Protein AF-A0A419JJ64-F1 (afdb_monomer_lite)

Sequence (115 aa):
MLGGWKADYLFGSDGCGYCKWEHPVIANVTAKFEGFISFHDNIDSTADGDIFAKYSDGHIPTWVLGCKYYRVGAGANMGEEQETKVLTALTYDLTGNKPVDVCTALKIEELINNI

Structure (mmCIF, N/CA/C/O backbone):
data_AF-A0A419JJ64-F1
#
_entry.id   AF-A0A419JJ64-F1
#
loop_
_atom_site.group_PDB
_atom_site.id
_atom_site.type_symbol
_atom_site.label_atom_id
_atom_site.label_alt_id
_atom_site.label_comp_id
_atom_site.label_asym_id
_atom_site.label_entity_id
_atom_site.label_seq_id
_atom_site.pdbx_PDB_ins_code
_atom_site.Cartn_x
_atom_site.Cartn_y
_atom_site.Cartn_z
_atom_site.occupancy
_atom_site.B_iso_or_equiv
_atom_site.auth_seq_id
_atom_site.auth_comp_id
_atom_site.auth_asym_id
_atom_site.auth_atom_id
_atom_site.pdbx_PDB_model_num
ATOM 1 N N . MET A 1 1 ? -13.164 -21.211 12.603 1.00 37.91 1 MET A N 1
ATOM 2 C CA . MET A 1 1 ? -13.805 -20.194 11.742 1.00 37.91 1 MET A CA 1
ATOM 3 C C . MET A 1 1 ? -12.725 -19.619 10.839 1.00 37.91 1 MET A C 1
ATOM 5 O O . MET A 1 1 ? -11.912 -18.842 11.312 1.00 37.91 1 MET A O 1
ATOM 9 N N . LEU A 1 2 ? -12.629 -20.095 9.595 1.00 44.56 2 LEU A N 1
ATOM 10 C CA . LEU A 1 2 ? -11.576 -19.698 8.650 1.00 44.56 2 LEU A CA 1
ATOM 11 C C . LEU A 1 2 ? -11.980 -18.400 7.935 1.00 44.56 2 LEU A C 1
ATOM 13 O O . LEU A 1 2 ? -12.416 -18.421 6.790 1.00 44.56 2 LEU A O 1
ATOM 17 N N . GLY A 1 3 ? -11.887 -17.270 8.635 1.00 47.41 3 GLY A N 1
ATOM 18 C CA . GLY A 1 3 ? -11.860 -15.952 8.001 1.00 47.41 3 GLY A CA 1
ATOM 19 C C . GLY A 1 3 ? -10.409 -15.603 7.695 1.00 47.41 3 GLY A C 1
ATOM 20 O O . GLY A 1 3 ? -9.771 -14.949 8.510 1.00 47.41 3 GLY A O 1
ATOM 21 N N . GLY A 1 4 ? -9.863 -16.138 6.599 1.00 58.47 4 GLY A N 1
ATOM 22 C CA . GLY A 1 4 ? -8.455 -15.947 6.234 1.00 58.47 4 GLY A CA 1
ATOM 23 C C . GLY A 1 4 ? -8.102 -14.466 6.083 1.00 58.47 4 GLY A C 1
ATOM 24 O O . GLY A 1 4 ? -8.890 -13.703 5.516 1.00 58.47 4 GLY A O 1
ATOM 25 N N . TRP A 1 5 ? -6.937 -14.078 6.608 1.00 63.84 5 TRP A N 1
ATOM 26 C CA . TRP A 1 5 ? -6.387 -12.729 6.480 1.00 63.84 5 TRP A CA 1
ATOM 27 C C . TRP A 1 5 ? -6.352 -12.306 5.012 1.00 63.84 5 TRP A C 1
ATOM 29 O O . TRP A 1 5 ? -6.052 -13.111 4.126 1.00 63.84 5 TRP A O 1
ATOM 39 N N . LYS A 1 6 ? -6.710 -11.049 4.745 1.00 83.62 6 LYS A N 1
ATOM 40 C CA . LYS A 1 6 ? -6.578 -10.481 3.404 1.00 83.62 6 LYS A CA 1
ATOM 41 C C . LYS A 1 6 ? -5.119 -10.104 3.196 1.00 83.62 6 LYS A C 1
ATOM 43 O O . LYS A 1 6 ? -4.545 -9.425 4.040 1.00 83.62 6 LYS A O 1
ATOM 48 N N . ALA A 1 7 ? -4.523 -10.611 2.125 1.00 89.25 7 ALA A N 1
ATOM 49 C CA . ALA A 1 7 ? -3.149 -10.293 1.779 1.00 89.25 7 ALA A CA 1
ATOM 50 C C . ALA A 1 7 ? -3.105 -9.009 0.946 1.00 89.25 7 ALA A C 1
ATOM 52 O O . ALA A 1 7 ? -3.861 -8.892 -0.022 1.00 89.25 7 ALA A O 1
ATOM 53 N N . ASP A 1 8 ? -2.219 -8.098 1.335 1.00 92.94 8 ASP A N 1
ATOM 54 C CA . ASP A 1 8 ? -1.940 -6.834 0.659 1.00 92.94 8 ASP A CA 1
ATOM 55 C C . ASP A 1 8 ? -0.481 -6.799 0.237 1.00 92.94 8 ASP A C 1
ATOM 57 O O . ASP A 1 8 ? 0.394 -7.132 1.031 1.00 92.94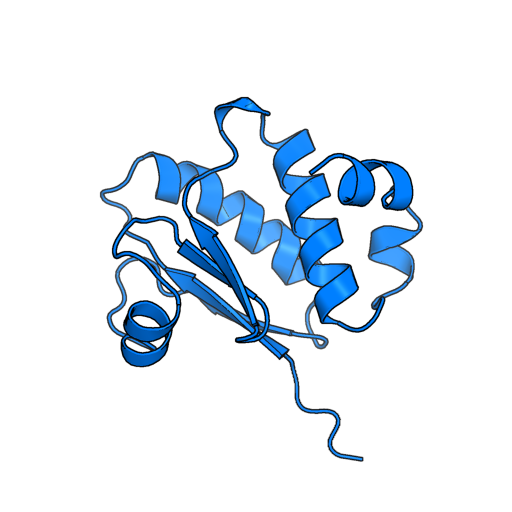 8 ASP A O 1
ATOM 61 N N . TYR A 1 9 ? -0.216 -6.371 -0.993 1.00 95.44 9 TYR A N 1
ATOM 62 C CA . TYR A 1 9 ? 1.115 -6.434 -1.590 1.00 95.44 9 TYR A CA 1
ATOM 63 C C . TYR A 1 9 ? 1.506 -5.077 -2.154 1.00 95.44 9 TYR A C 1
ATOM 65 O O . TYR A 1 9 ? 0.805 -4.554 -3.022 1.00 95.44 9 TYR A O 1
ATOM 73 N N . LEU A 1 10 ? 2.628 -4.520 -1.705 1.00 97.06 10 LEU A N 1
ATOM 74 C CA . LEU A 1 10 ? 3.238 -3.344 -2.318 1.00 97.06 10 LEU A CA 1
ATOM 75 C C . LEU A 1 10 ? 4.428 -3.772 -3.172 1.00 97.06 10 LEU A C 1
ATOM 77 O O . LEU A 1 10 ? 5.380 -4.343 -2.657 1.00 97.06 10 LEU A O 1
ATOM 81 N N . PHE A 1 11 ? 4.397 -3.449 -4.460 1.00 97.50 11 PHE A N 1
ATOM 82 C CA . PHE A 1 11 ? 5.489 -3.691 -5.396 1.00 97.50 11 PHE A CA 1
ATOM 83 C C . PHE A 1 11 ? 6.125 -2.374 -5.831 1.00 97.50 11 PHE A C 1
ATOM 85 O O . PHE A 1 11 ? 5.426 -1.422 -6.192 1.00 97.50 11 PHE A O 1
ATOM 92 N N . GLY A 1 12 ? 7.455 -2.333 -5.858 1.00 96.50 12 GLY A N 1
ATOM 93 C CA . GLY A 1 12 ? 8.198 -1.154 -6.280 1.00 96.50 12 GLY A CA 1
ATOM 94 C C . GLY A 1 12 ? 9.705 -1.351 -6.229 1.00 96.50 12 GLY A C 1
ATOM 95 O O . GLY A 1 12 ? 10.194 -2.469 -6.103 1.00 96.50 12 GLY A O 1
ATOM 96 N N . SER A 1 13 ? 10.442 -0.251 -6.359 1.00 96.38 13 SER A N 1
ATOM 97 C CA . SER A 1 13 ? 11.906 -0.264 -6.302 1.00 96.38 13 SER A CA 1
ATOM 98 C C . SER A 1 13 ? 12.416 1.030 -5.676 1.00 96.38 13 SER A C 1
ATOM 100 O O . SER A 1 13 ? 11.866 2.097 -5.983 1.00 96.38 13 SER A O 1
ATOM 102 N N . ASP A 1 14 ? 13.514 0.994 -4.924 1.00 94.88 14 ASP A N 1
ATOM 103 C CA . ASP A 1 14 ? 14.147 2.208 -4.399 1.00 94.88 14 ASP A CA 1
ATOM 104 C C . ASP A 1 14 ? 14.749 3.085 -5.509 1.00 94.88 14 ASP A C 1
ATOM 106 O O . ASP A 1 14 ? 15.021 4.273 -5.315 1.00 94.88 14 ASP A O 1
ATOM 110 N N . GLY A 1 15 ? 14.920 2.560 -6.723 1.00 95.88 15 GLY A N 1
ATOM 111 C CA . GLY A 1 15 ? 15.280 3.358 -7.899 1.00 95.88 15 GLY A CA 1
ATOM 112 C C . GLY A 1 15 ? 14.173 4.313 -8.377 1.00 95.88 15 GLY A C 1
ATOM 113 O O . GLY A 1 15 ? 14.439 5.209 -9.176 1.00 95.88 15 GLY A O 1
ATOM 114 N N . CYS A 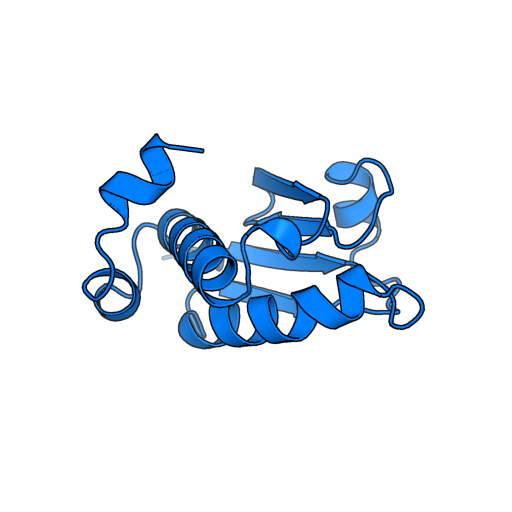1 16 ? 12.939 4.154 -7.893 1.00 95.06 16 CYS A N 1
ATOM 115 C CA . CYS A 1 16 ? 11.748 4.860 -8.364 1.00 95.06 16 CYS A CA 1
ATOM 116 C C . CYS A 1 16 ? 11.315 5.946 -7.362 1.00 95.06 16 CYS A C 1
ATOM 118 O O . CYS A 1 16 ? 10.962 5.663 -6.219 1.00 95.06 16 CYS A O 1
ATOM 120 N N . GLY A 1 17 ? 11.310 7.214 -7.797 1.00 96.75 17 GLY A N 1
ATOM 121 C CA . GLY A 1 17 ? 10.986 8.358 -6.930 1.00 96.75 17 GLY A CA 1
ATOM 122 C C . GLY A 1 17 ? 9.564 8.322 -6.356 1.00 96.75 17 GLY A C 1
ATOM 123 O O . GLY A 1 17 ? 9.371 8.623 -5.183 1.00 96.75 17 GLY A O 1
ATOM 124 N N . TYR A 1 18 ? 8.584 7.887 -7.152 1.00 96.31 18 TYR A N 1
ATOM 125 C CA . TYR A 1 18 ? 7.206 7.705 -6.684 1.00 96.31 18 TYR A CA 1
ATOM 126 C C . TYR A 1 18 ? 7.076 6.556 -5.684 1.00 96.31 18 TYR A C 1
ATOM 128 O O . TYR A 1 18 ? 6.320 6.667 -4.729 1.00 96.31 18 TYR A O 1
ATOM 136 N N . CYS A 1 19 ? 7.850 5.488 -5.860 1.00 96.88 19 CYS A N 1
ATOM 137 C CA . CYS A 1 19 ? 7.870 4.347 -4.955 1.00 96.88 19 CYS A CA 1
ATOM 138 C C . CYS A 1 19 ? 8.422 4.763 -3.587 1.00 96.88 19 CYS A C 1
ATOM 140 O O . CYS A 1 19 ? 7.795 4.498 -2.570 1.00 96.88 19 CYS A O 1
ATOM 142 N N . LYS A 1 20 ? 9.524 5.523 -3.575 1.00 97.06 20 LYS A N 1
ATOM 143 C CA . LYS A 1 20 ? 10.095 6.126 -2.359 1.00 97.06 20 LYS A CA 1
ATOM 144 C C . LYS A 1 20 ? 9.133 7.058 -1.628 1.00 97.06 20 LYS A C 1
ATOM 146 O O . LYS A 1 20 ? 9.182 7.139 -0.407 1.00 97.06 20 LYS A O 1
ATOM 151 N N . TRP A 1 21 ? 8.307 7.791 -2.371 1.00 97.00 21 TRP A N 1
ATOM 152 C CA . TRP A 1 21 ? 7.310 8.681 -1.785 1.00 97.00 21 TRP A CA 1
ATOM 153 C C . TRP A 1 21 ? 6.138 7.899 -1.181 1.00 97.00 21 TRP A C 1
ATOM 155 O O . TRP A 1 21 ? 5.748 8.160 -0.051 1.00 97.00 21 TRP A O 1
ATOM 165 N N . GLU A 1 22 ? 5.610 6.922 -1.918 1.00 96.75 22 GLU A N 1
ATOM 166 C CA . GLU A 1 22 ? 4.405 6.169 -1.555 1.00 96.75 22 GLU A CA 1
ATOM 167 C C . GLU A 1 22 ? 4.653 5.144 -0.439 1.00 96.75 22 GLU A C 1
ATOM 169 O O . GLU A 1 22 ? 3.801 4.930 0.424 1.00 96.75 22 GLU A O 1
ATOM 174 N N . HIS A 1 23 ? 5.830 4.514 -0.435 1.00 96.88 23 HIS A N 1
ATOM 175 C CA . HIS A 1 23 ? 6.186 3.436 0.487 1.00 96.88 23 HIS A CA 1
ATOM 176 C C . HIS A 1 23 ? 5.947 3.768 1.969 1.00 96.88 23 HIS A C 1
ATOM 178 O O . HIS A 1 23 ? 5.207 3.015 2.608 1.00 96.88 23 HIS A O 1
ATOM 184 N N . PRO A 1 24 ? 6.466 4.878 2.536 1.00 96.88 24 PRO A N 1
ATOM 185 C CA . PRO A 1 24 ? 6.196 5.216 3.933 1.00 96.88 24 PRO A CA 1
ATOM 186 C C . PRO A 1 24 ? 4.711 5.502 4.205 1.00 96.88 24 PRO A C 1
ATOM 188 O O . PRO A 1 24 ? 4.239 5.234 5.309 1.00 96.88 24 PRO A O 1
ATOM 191 N N . VAL A 1 25 ? 3.952 5.995 3.221 1.00 97.31 25 VAL A N 1
ATOM 192 C CA . VAL A 1 25 ? 2.512 6.264 3.372 1.00 97.31 25 VAL A CA 1
ATOM 193 C C . VAL A 1 25 ? 1.742 4.951 3.510 1.00 97.31 25 VAL A C 1
ATOM 195 O O . VAL A 1 25 ? 1.002 4.767 4.479 1.00 97.31 25 VAL A O 1
ATOM 198 N N . ILE A 1 26 ? 1.970 4.000 2.599 1.00 96.06 26 ILE A N 1
ATOM 199 C CA . ILE A 1 26 ? 1.334 2.675 2.636 1.00 96.06 26 ILE A CA 1
ATOM 200 C C . ILE A 1 26 ? 1.773 1.891 3.878 1.00 96.06 26 ILE A C 1
ATOM 202 O O . ILE A 1 26 ? 0.925 1.296 4.546 1.00 96.06 26 ILE A O 1
ATOM 206 N N . ALA A 1 27 ? 3.058 1.919 4.240 1.00 96.25 27 ALA A N 1
ATOM 207 C CA . ALA A 1 27 ? 3.556 1.259 5.448 1.00 96.25 27 ALA A CA 1
ATOM 208 C C . ALA A 1 27 ? 2.867 1.802 6.717 1.00 96.25 27 ALA A C 1
ATOM 210 O O . ALA A 1 27 ? 2.388 1.034 7.551 1.00 96.25 27 ALA A O 1
ATOM 211 N N . ASN A 1 28 ? 2.725 3.127 6.831 1.00 96.12 28 ASN A N 1
ATOM 212 C CA . ASN A 1 28 ? 2.038 3.759 7.959 1.00 96.12 28 ASN A CA 1
ATOM 213 C C . ASN A 1 28 ? 0.537 3.443 8.001 1.00 96.12 28 ASN A C 1
ATOM 215 O O . ASN A 1 28 ? -0.044 3.351 9.083 1.00 96.12 28 ASN A O 1
ATOM 219 N N . VAL A 1 29 ? -0.116 3.311 6.844 1.00 94.69 29 VAL A N 1
ATOM 220 C CA . VAL A 1 29 ? -1.530 2.927 6.766 1.00 94.69 29 VAL A CA 1
ATOM 221 C C . VAL A 1 29 ? -1.704 1.474 7.182 1.00 94.69 29 VAL A C 1
ATOM 223 O O . VAL A 1 29 ? -2.469 1.201 8.102 1.00 94.69 29 VAL A O 1
ATOM 226 N N . THR A 1 30 ? -0.972 0.556 6.554 1.00 94.06 30 THR A N 1
ATOM 227 C CA . THR A 1 30 ? -1.097 -0.895 6.772 1.00 94.06 30 THR A CA 1
ATOM 228 C C . THR A 1 30 ? -0.758 -1.308 8.204 1.00 94.06 30 THR A C 1
ATOM 230 O O . THR A 1 30 ? -1.431 -2.181 8.750 1.00 94.06 30 THR A O 1
ATOM 233 N N . ALA A 1 31 ? 0.170 -0.613 8.873 1.00 94.81 31 ALA A N 1
ATOM 234 C CA . ALA A 1 31 ? 0.461 -0.811 10.295 1.00 94.81 31 ALA A CA 1
ATOM 235 C C . ALA A 1 31 ? -0.767 -0.613 11.210 1.00 94.81 31 ALA A C 1
ATOM 237 O O . ALA A 1 31 ? -0.893 -1.283 12.232 1.00 94.81 31 ALA A O 1
ATOM 238 N N . LYS A 1 32 ? -1.722 0.254 10.840 1.00 93.25 32 LYS A N 1
ATOM 239 C CA . LYS A 1 32 ? -2.971 0.463 11.607 1.00 93.25 32 LYS A CA 1
ATOM 240 C C . LYS A 1 32 ? -3.935 -0.724 11.516 1.00 93.25 32 LYS A C 1
ATOM 242 O O . LYS A 1 32 ? -4.893 -0.795 12.280 1.00 93.25 32 LYS A O 1
ATOM 247 N N . PHE A 1 33 ? -3.701 -1.632 10.573 1.00 91.75 33 PHE A N 1
ATOM 248 C CA . PHE A 1 33 ? -4.530 -2.803 10.301 1.00 91.75 33 PHE A CA 1
ATOM 249 C C . PHE A 1 33 ? -3.810 -4.112 10.649 1.00 91.75 33 PHE A C 1
ATOM 251 O O . PHE A 1 33 ? -4.218 -5.185 10.192 1.00 91.75 33 PHE A O 1
ATOM 258 N N . GLU A 1 34 ? -2.756 -4.049 11.470 1.00 89.69 34 GLU A N 1
ATOM 259 C CA . GLU A 1 34 ? -2.062 -5.235 11.969 1.00 89.69 34 GLU A CA 1
ATOM 260 C C . GLU A 1 34 ? -3.060 -6.227 12.596 1.00 89.69 34 GLU A C 1
ATOM 262 O O . GLU A 1 34 ? -3.968 -5.859 13.344 1.00 89.69 34 GLU A O 1
ATOM 267 N N . GLY A 1 35 ? -2.938 -7.505 12.233 1.00 89.06 35 GLY A N 1
ATOM 268 C CA . GLY A 1 35 ? -3.860 -8.561 12.663 1.00 89.06 35 GLY A CA 1
ATOM 269 C C . GLY A 1 35 ? -5.168 -8.656 11.861 1.00 89.06 35 GLY A C 1
ATOM 270 O O . GLY A 1 35 ? -5.904 -9.630 12.036 1.00 89.06 35 GLY A O 1
ATOM 271 N N . PHE A 1 36 ? -5.446 -7.710 10.956 1.00 89.12 36 PHE A N 1
ATOM 272 C CA . PHE A 1 36 ? -6.571 -7.766 10.009 1.00 89.12 36 PHE A CA 1
ATOM 273 C C . PHE A 1 36 ? -6.128 -8.047 8.569 1.00 89.12 36 PHE A C 1
ATOM 275 O O . PHE A 1 36 ? -6.872 -8.683 7.813 1.00 89.12 36 PHE A O 1
ATOM 282 N N . ILE A 1 37 ? -4.914 -7.624 8.212 1.00 91.62 37 ILE A N 1
ATOM 283 C CA . ILE A 1 37 ? -4.273 -7.897 6.922 1.00 91.62 37 ILE A CA 1
ATOM 284 C C . ILE A 1 37 ? -2.927 -8.605 7.106 1.00 91.62 37 ILE A C 1
ATOM 286 O O . ILE A 1 37 ? -2.305 -8.531 8.164 1.00 91.62 37 ILE A O 1
ATOM 290 N N . SER A 1 38 ? -2.476 -9.277 6.049 1.00 93.06 38 SER A N 1
ATOM 291 C CA . SER A 1 38 ? -1.091 -9.721 5.885 1.00 93.06 38 SER A CA 1
ATOM 292 C C . SER A 1 38 ? -0.434 -8.789 4.876 1.00 93.06 38 SER A C 1
ATOM 294 O O . SER A 1 38 ? -0.758 -8.875 3.694 1.00 93.06 38 SER A O 1
ATOM 296 N N . PHE A 1 39 ? 0.424 -7.873 5.328 1.00 95.31 39 PHE A N 1
ATOM 297 C CA . PHE A 1 39 ? 1.111 -6.932 4.441 1.00 95.31 39 PHE A CA 1
ATOM 298 C C . PHE A 1 39 ? 2.440 -7.514 3.946 1.00 95.31 39 PHE A C 1
ATOM 300 O O . PHE A 1 39 ? 3.276 -7.943 4.740 1.00 95.31 39 PHE A O 1
ATOM 307 N N . HIS A 1 40 ? 2.609 -7.532 2.629 1.00 96.25 40 HIS A N 1
ATOM 308 C CA . HIS A 1 40 ? 3.778 -8.011 1.906 1.00 96.25 40 HIS A CA 1
ATOM 309 C C . HIS A 1 40 ? 4.464 -6.813 1.252 1.00 96.25 40 HIS A C 1
ATOM 311 O O . HIS A 1 40 ? 3.965 -6.234 0.283 1.00 96.25 40 HIS A O 1
ATOM 317 N N . AS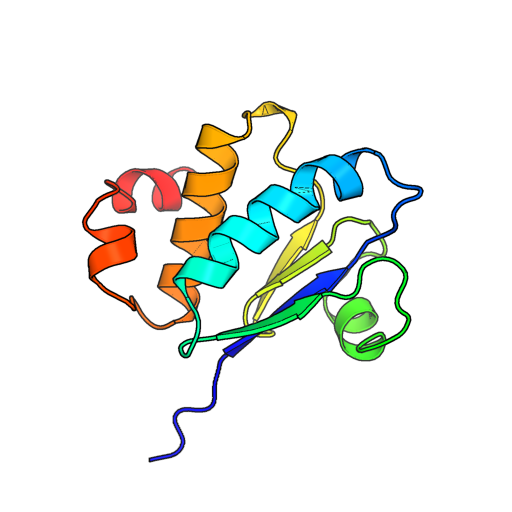P A 1 41 ? 5.608 -6.438 1.809 1.00 96.94 41 ASP A N 1
ATOM 318 C CA . ASP A 1 41 ? 6.443 -5.365 1.291 1.00 96.94 41 ASP A CA 1
ATOM 319 C C . ASP A 1 41 ? 7.461 -5.936 0.296 1.00 96.94 41 ASP A C 1
ATOM 321 O O . ASP A 1 41 ? 8.434 -6.584 0.684 1.00 96.94 41 ASP A O 1
ATOM 325 N N . ASN A 1 42 ? 7.199 -5.731 -0.995 1.00 97.25 42 ASN A N 1
ATOM 326 C CA . ASN A 1 42 ? 7.997 -6.252 -2.100 1.00 97.25 42 ASN A CA 1
ATOM 327 C C . ASN A 1 42 ? 8.802 -5.148 -2.812 1.00 97.25 42 ASN A C 1
ATOM 329 O O . ASN A 1 42 ? 9.071 -5.258 -4.011 1.00 97.25 42 ASN A O 1
ATOM 333 N N . ILE A 1 43 ? 9.204 -4.082 -2.107 1.00 96.75 43 ILE A N 1
ATOM 334 C CA . ILE A 1 43 ? 10.188 -3.121 -2.633 1.00 96.75 43 ILE A CA 1
ATOM 335 C C . ILE A 1 43 ? 11.520 -3.837 -2.913 1.00 96.75 43 ILE A C 1
ATOM 337 O O . ILE A 1 43 ? 12.051 -4.537 -2.054 1.00 96.75 43 ILE A O 1
ATOM 341 N N . ASP A 1 44 ? 12.037 -3.692 -4.140 1.00 95.94 44 ASP A N 1
ATOM 342 C CA . ASP A 1 44 ? 13.275 -4.331 -4.626 1.00 95.94 44 ASP A CA 1
ATOM 343 C C . ASP A 1 44 ? 13.312 -5.866 -4.460 1.00 95.94 44 ASP A C 1
ATOM 345 O O . ASP A 1 44 ? 14.373 -6.496 -4.464 1.00 95.94 44 ASP A O 1
ATOM 349 N N . SER A 1 45 ? 12.137 -6.488 -4.353 1.00 95.56 45 SER A N 1
ATOM 350 C CA . SER A 1 45 ? 11.966 -7.928 -4.192 1.00 95.56 45 SER A CA 1
ATOM 351 C C . SER A 1 45 ? 11.414 -8.566 -5.465 1.00 95.56 45 SER A C 1
ATOM 353 O O . SER A 1 45 ? 10.715 -7.944 -6.260 1.00 95.56 45 SER A O 1
ATOM 355 N N . THR A 1 46 ? 11.709 -9.854 -5.642 1.00 92.00 46 THR A N 1
ATOM 356 C CA . THR A 1 46 ? 11.089 -10.700 -6.681 1.00 92.00 46 THR A CA 1
ATOM 357 C C . THR A 1 46 ? 10.024 -11.641 -6.112 1.00 92.00 46 THR A C 1
ATOM 359 O O . THR A 1 46 ? 9.451 -12.444 -6.851 1.00 92.00 46 THR A O 1
ATOM 362 N N . ALA A 1 47 ? 9.759 -11.562 -4.804 1.00 95.62 47 ALA A N 1
ATOM 363 C CA . ALA A 1 47 ? 8.690 -12.313 -4.161 1.00 95.62 47 ALA A CA 1
ATOM 364 C C . ALA A 1 47 ? 7.314 -11.906 -4.715 1.00 95.62 47 ALA A C 1
ATOM 366 O O . ALA A 1 47 ? 7.130 -10.788 -5.193 1.00 95.62 47 ALA A O 1
ATOM 367 N N . ASP A 1 48 ? 6.362 -12.843 -4.675 1.00 94.88 48 ASP A N 1
ATOM 368 C CA . ASP A 1 48 ? 4.978 -12.652 -5.138 1.00 94.88 48 ASP A CA 1
ATOM 369 C C . ASP A 1 48 ? 4.865 -12.135 -6.592 1.00 94.88 48 ASP A C 1
ATOM 371 O O . ASP A 1 48 ? 3.899 -11.468 -6.973 1.00 94.88 48 ASP A O 1
ATOM 375 N N . GLY A 1 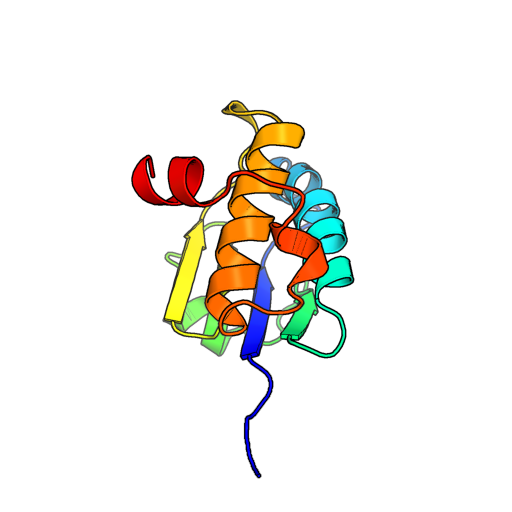49 ? 5.861 -12.437 -7.436 1.00 92.00 49 GLY A N 1
ATOM 376 C CA . GLY A 1 49 ? 5.901 -11.981 -8.828 1.00 92.00 49 GLY A CA 1
ATOM 377 C C . GLY A 1 49 ? 4.735 -12.492 -9.685 1.00 92.00 49 GLY A C 1
ATOM 378 O O . GLY A 1 49 ? 4.348 -11.835 -10.649 1.00 92.00 49 GLY A O 1
ATOM 379 N N . ASP A 1 50 ? 4.130 -13.626 -9.326 1.00 93.44 50 ASP A N 1
ATOM 380 C CA . ASP A 1 50 ? 2.903 -14.140 -9.941 1.00 93.44 50 ASP A CA 1
ATOM 381 C C . ASP A 1 50 ? 1.678 -13.272 -9.608 1.00 93.44 50 ASP A C 1
ATOM 383 O O . ASP A 1 50 ? 0.826 -13.050 -10.472 1.00 93.44 50 ASP A O 1
ATOM 387 N N . ILE A 1 51 ? 1.612 -12.721 -8.392 1.00 92.75 51 ILE A N 1
ATOM 388 C CA . ILE A 1 51 ? 0.593 -11.746 -7.986 1.00 92.75 51 ILE A CA 1
ATOM 389 C C . ILE A 1 51 ? 0.790 -10.438 -8.749 1.00 92.75 51 ILE A C 1
ATOM 391 O O . ILE A 1 51 ? -0.175 -9.923 -9.321 1.00 92.75 51 ILE A O 1
ATOM 395 N N . PHE A 1 52 ? 2.026 -9.936 -8.827 1.00 91.62 52 PHE A N 1
ATOM 396 C CA . PHE A 1 52 ? 2.334 -8.739 -9.611 1.00 91.62 52 PHE A CA 1
ATOM 397 C C . PHE A 1 52 ? 1.943 -8.920 -11.082 1.00 91.62 52 PHE A C 1
ATOM 399 O O . PHE A 1 52 ? 1.209 -8.101 -11.621 1.00 91.62 52 PHE A O 1
ATOM 406 N N . ALA A 1 53 ? 2.332 -10.031 -11.714 1.00 90.44 53 ALA A N 1
ATOM 407 C CA . ALA A 1 53 ? 1.995 -10.313 -13.110 1.00 90.44 53 ALA A CA 1
ATOM 408 C C . ALA A 1 53 ? 0.484 -10.461 -13.358 1.00 90.44 53 ALA A C 1
ATOM 410 O O . ALA A 1 53 ? 0.008 -10.188 -14.458 1.00 90.44 53 ALA A O 1
ATOM 411 N N . LYS A 1 54 ? -0.277 -10.915 -12.356 1.00 89.31 54 LYS A N 1
ATOM 412 C CA . LYS A 1 54 ? -1.727 -11.098 -12.473 1.00 89.31 54 LYS A CA 1
ATOM 413 C C . LYS A 1 54 ? -2.508 -9.791 -12.345 1.00 89.31 54 LYS A C 1
ATOM 415 O O . LYS A 1 54 ? -3.532 -9.649 -13.012 1.00 89.31 54 LYS A O 1
ATOM 420 N N . TYR A 1 55 ? -2.087 -8.898 -11.451 1.00 85.38 55 TYR A N 1
ATOM 421 C CA . TYR A 1 55 ? -2.859 -7.703 -11.096 1.00 85.38 55 TYR A CA 1
ATOM 422 C C . TYR A 1 55 ? -2.227 -6.390 -11.561 1.00 85.38 55 TYR A C 1
ATOM 424 O O . TYR A 1 55 ? -2.922 -5.392 -11.559 1.00 85.38 55 TYR A O 1
ATOM 432 N N . SER A 1 56 ? -0.959 -6.350 -11.965 1.00 82.31 56 SER A N 1
ATOM 433 C CA . SER A 1 56 ? -0.314 -5.134 -12.471 1.00 82.31 56 SER A CA 1
ATOM 434 C C . SER A 1 56 ? -0.305 -5.090 -13.998 1.00 82.31 56 SER A C 1
ATOM 436 O O . SER A 1 56 ? -0.317 -6.115 -14.677 1.00 82.31 56 SER A O 1
ATOM 438 N N . ASP A 1 57 ? -0.211 -3.881 -14.541 1.00 87.12 57 ASP A N 1
ATOM 439 C CA . ASP A 1 57 ? 0.108 -3.613 -15.943 1.00 87.12 57 ASP A CA 1
ATOM 440 C C . ASP A 1 57 ? 1.624 -3.425 -16.182 1.00 87.12 57 ASP A C 1
ATOM 442 O O . ASP A 1 57 ? 2.044 -3.044 -17.275 1.00 87.12 57 ASP A O 1
ATOM 446 N N . GLY A 1 58 ? 2.448 -3.708 -15.166 1.00 87.75 58 GLY A N 1
ATOM 447 C CA . GLY A 1 58 ? 3.907 -3.630 -15.209 1.00 87.75 58 GLY A CA 1
ATOM 448 C C . GLY A 1 58 ? 4.492 -2.334 -14.642 1.00 87.75 58 GLY A C 1
ATOM 449 O O . GLY A 1 58 ? 5.715 -2.209 -14.572 1.00 87.75 58 GLY A O 1
ATOM 450 N N . HIS A 1 59 ? 3.662 -1.380 -14.215 1.00 91.94 59 HIS A N 1
ATOM 451 C CA . HIS A 1 59 ? 4.128 -0.131 -13.614 1.00 91.94 59 HIS A CA 1
ATOM 452 C C . HIS A 1 59 ? 4.322 -0.243 -12.095 1.00 91.94 59 HIS A C 1
ATOM 454 O O . HIS A 1 59 ? 3.737 -1.088 -11.416 1.00 91.94 59 HIS A O 1
ATOM 460 N N . ILE A 1 60 ? 5.146 0.649 -11.541 1.00 94.62 60 ILE A N 1
ATOM 461 C CA . ILE A 1 60 ? 5.398 0.766 -10.101 1.00 94.62 60 ILE A CA 1
ATOM 462 C C . ILE A 1 60 ? 5.288 2.235 -9.635 1.00 94.62 60 ILE A C 1
ATOM 464 O O . ILE A 1 60 ? 5.592 3.136 -10.422 1.00 94.62 60 ILE A O 1
ATOM 468 N N . PRO A 1 61 ? 4.892 2.501 -8.374 1.00 95.75 61 PRO A N 1
ATOM 469 C CA . PRO A 1 61 ? 4.458 1.511 -7.386 1.00 95.75 61 PRO A CA 1
ATOM 470 C C . PRO A 1 61 ? 3.119 0.871 -7.782 1.00 95.75 61 PRO A C 1
ATOM 472 O O . PRO A 1 61 ? 2.267 1.530 -8.375 1.00 95.75 61 PRO A O 1
ATOM 475 N N . THR A 1 62 ? 2.950 -0.418 -7.490 1.00 95.62 62 THR A N 1
ATOM 476 C CA . THR A 1 62 ? 1.653 -1.105 -7.591 1.00 95.62 62 THR A CA 1
ATOM 477 C C . THR A 1 62 ? 1.278 -1.623 -6.213 1.00 95.62 62 THR A C 1
ATOM 479 O O . THR A 1 62 ? 2.054 -2.353 -5.600 1.00 95.62 62 THR A O 1
ATOM 482 N N . TRP A 1 63 ? 0.075 -1.300 -5.752 1.00 95.12 63 TRP A N 1
ATOM 483 C CA . TRP A 1 63 ? -0.484 -1.829 -4.514 1.00 95.12 63 TRP A CA 1
ATOM 484 C C . TRP A 1 63 ? -1.668 -2.739 -4.825 1.00 95.12 63 TRP A C 1
ATOM 486 O O . TRP A 1 63 ? -2.670 -2.285 -5.375 1.00 95.12 63 TRP A O 1
ATOM 496 N N . VAL A 1 64 ? -1.549 -4.028 -4.508 1.00 92.75 64 VAL A N 1
ATOM 497 C CA . VAL A 1 64 ? -2.603 -5.034 -4.692 1.00 92.75 64 VAL A CA 1
ATOM 498 C C . VAL A 1 64 ? -3.302 -5.260 -3.359 1.00 92.75 64 VAL A C 1
ATOM 500 O O . VAL A 1 64 ? -2.678 -5.699 -2.398 1.00 92.75 64 VAL A O 1
ATOM 503 N N . LEU A 1 65 ? -4.606 -5.000 -3.337 1.00 89.56 65 LEU A N 1
ATOM 504 C CA . LEU A 1 65 ? -5.480 -5.070 -2.173 1.00 89.56 65 LEU A CA 1
ATOM 505 C C . LEU A 1 65 ? -6.316 -6.350 -2.201 1.00 89.56 65 LEU A C 1
ATOM 507 O O . LEU A 1 65 ? -7.173 -6.546 -3.078 1.00 89.56 65 LEU A O 1
ATOM 511 N N . GLY A 1 66 ? -6.069 -7.246 -1.247 1.00 84.12 66 GLY A N 1
ATOM 512 C CA . GLY A 1 66 ? -6.864 -8.458 -1.040 1.00 84.12 66 GLY A CA 1
ATOM 513 C C . GLY A 1 66 ? -6.994 -9.395 -2.238 1.00 84.12 66 GLY A C 1
ATOM 514 O O . GLY A 1 66 ? -7.993 -10.119 -2.314 1.00 84.12 66 GLY A O 1
ATOM 515 N N . CYS A 1 67 ? -6.058 -9.352 -3.193 1.00 79.88 67 CYS A N 1
ATOM 516 C CA . CYS A 1 67 ? -6.142 -10.056 -4.480 1.00 79.88 67 CYS A CA 1
ATOM 517 C C . CYS A 1 67 ? -7.444 -9.771 -5.262 1.00 79.88 67 CYS A C 1
ATOM 519 O O . CYS A 1 67 ? -7.953 -10.649 -5.961 1.00 79.88 67 CYS A O 1
ATOM 521 N N . LYS A 1 68 ? -8.027 -8.578 -5.110 1.00 75.25 68 LYS A N 1
ATOM 522 C CA . LYS A 1 68 ? -9.292 -8.189 -5.762 1.00 75.25 68 LYS A CA 1
ATOM 523 C C . LYS A 1 68 ? -9.199 -6.870 -6.505 1.00 75.25 68 LYS A C 1
ATOM 525 O O . LYS A 1 68 ? -9.821 -6.718 -7.551 1.00 75.25 68 LYS A O 1
ATOM 530 N N . TYR A 1 69 ? -8.462 -5.931 -5.938 1.00 81.00 69 TYR A N 1
ATOM 531 C CA . TYR A 1 69 ? -8.315 -4.581 -6.447 1.00 81.00 69 TYR A CA 1
ATOM 532 C C . TYR A 1 69 ? -6.831 -4.229 -6.464 1.00 81.00 69 TYR A C 1
ATOM 534 O O . TYR A 1 69 ? -6.056 -4.789 -5.690 1.00 81.00 69 TYR A O 1
ATOM 542 N N . TYR A 1 70 ? -6.422 -3.334 -7.354 1.00 84.75 70 TYR A N 1
ATOM 543 C CA . TYR A 1 70 ? -5.062 -2.820 -7.365 1.00 84.75 70 TYR A CA 1
ATOM 544 C C . TYR A 1 70 ? -5.052 -1.348 -7.759 1.00 84.75 70 TYR A C 1
ATOM 546 O O . TYR A 1 70 ? -5.918 -0.886 -8.504 1.00 84.75 70 TYR A O 1
ATOM 554 N N . ARG A 1 71 ? -4.057 -0.618 -7.256 1.00 89.44 71 ARG A N 1
ATOM 555 C CA . ARG A 1 71 ? -3.744 0.751 -7.665 1.00 89.44 71 ARG A CA 1
ATOM 556 C C . ARG A 1 71 ? -2.338 0.804 -8.226 1.00 89.44 71 ARG A C 1
ATOM 558 O O . ARG A 1 71 ? -1.417 0.225 -7.656 1.00 89.44 71 ARG A O 1
ATOM 565 N N . VAL A 1 72 ? -2.201 1.521 -9.331 1.00 85.88 72 VAL A N 1
ATOM 566 C CA . VAL A 1 72 ? -0.921 1.837 -9.961 1.00 85.88 72 VAL A CA 1
ATOM 567 C C . VAL A 1 72 ? -0.622 3.311 -9.726 1.00 85.88 72 VAL A C 1
ATOM 569 O O . VAL A 1 72 ? -1.493 4.162 -9.918 1.00 85.88 72 VAL A O 1
ATOM 572 N N . GLY A 1 73 ? 0.624 3.608 -9.370 1.00 86.25 73 GLY A N 1
ATOM 573 C CA . GLY A 1 73 ? 1.113 4.963 -9.163 1.00 86.25 73 GLY A CA 1
ATOM 574 C C . GLY A 1 73 ? 0.957 5.459 -7.728 1.00 86.25 73 GLY A C 1
ATOM 575 O O . GLY A 1 73 ? 0.379 4.798 -6.871 1.00 86.25 73 GLY A O 1
ATOM 576 N N . ALA A 1 74 ? 1.522 6.641 -7.494 1.00 88.62 74 ALA A N 1
ATOM 577 C CA . ALA A 1 74 ? 1.540 7.298 -6.196 1.00 88.62 74 ALA A CA 1
ATOM 578 C C . ALA A 1 74 ? 0.546 8.464 -6.130 1.00 88.62 74 ALA A C 1
ATOM 580 O O . ALA A 1 74 ? 0.327 9.168 -7.121 1.00 88.62 74 ALA A O 1
ATOM 581 N N . GLY A 1 75 ? 0.037 8.741 -4.933 1.00 89.50 75 GLY A N 1
ATOM 582 C CA . GLY A 1 75 ? -0.826 9.886 -4.622 1.00 89.50 75 GLY A CA 1
ATOM 583 C C . GLY A 1 75 ? -0.141 11.250 -4.599 1.00 89.50 75 GLY A C 1
ATOM 584 O O . GLY A 1 75 ? -0.711 12.224 -4.113 1.00 89.50 75 GLY A O 1
ATOM 585 N N . ALA A 1 76 ? 1.094 11.365 -5.087 1.00 88.38 76 ALA A N 1
ATOM 586 C CA . ALA A 1 76 ? 1.947 12.526 -4.828 1.00 88.38 76 ALA A CA 1
ATOM 587 C C . ALA A 1 76 ? 1.305 13.881 -5.194 1.00 88.38 76 ALA A C 1
ATOM 589 O O . ALA A 1 76 ? 1.524 14.875 -4.504 1.00 88.38 76 ALA A O 1
ATOM 590 N N . ASN A 1 77 ? 0.465 13.924 -6.234 1.00 90.88 77 ASN A N 1
ATOM 591 C CA . ASN A 1 77 ? -0.211 15.151 -6.670 1.00 90.88 77 ASN A CA 1
ATOM 592 C C . ASN A 1 77 ? -1.342 15.614 -5.731 1.00 90.88 77 ASN A C 1
ATOM 594 O O . ASN A 1 77 ? -1.660 16.801 -5.733 1.00 90.88 77 ASN A O 1
ATOM 598 N N . MET A 1 78 ? -1.961 14.712 -4.954 1.00 91.19 78 MET A N 1
ATOM 599 C CA . MET A 1 78 ? -2.994 15.074 -3.967 1.00 91.19 78 MET A CA 1
ATOM 600 C C . MET A 1 78 ? -2.414 15.382 -2.580 1.00 91.19 78 MET A C 1
ATOM 602 O O . MET A 1 78 ? -3.098 15.968 -1.742 1.00 91.19 78 MET A O 1
ATOM 606 N N . GLY A 1 79 ? -1.145 15.030 -2.360 1.00 93.38 79 GLY A N 1
ATOM 607 C CA . GLY A 1 79 ? -0.444 15.208 -1.095 1.00 93.38 79 GLY A CA 1
ATOM 608 C C . GLY A 1 79 ? -0.648 14.044 -0.123 1.00 93.38 79 GLY A C 1
ATOM 609 O O . GLY A 1 79 ? -1.626 13.301 -0.187 1.00 93.38 79 GLY A O 1
ATOM 610 N N . GLU A 1 80 ? 0.300 13.903 0.804 1.00 93.69 80 GLU A N 1
ATOM 611 C CA . GLU A 1 80 ? 0.399 12.768 1.733 1.00 93.69 80 GLU A CA 1
ATOM 612 C C . GLU A 1 80 ? -0.838 12.609 2.627 1.00 93.69 80 GLU A C 1
ATOM 614 O O . GLU A 1 80 ? -1.303 11.493 2.851 1.00 93.69 80 GLU A O 1
ATOM 619 N N . GLU A 1 81 ? -1.408 13.716 3.115 1.00 91.94 81 GLU A N 1
ATOM 620 C CA . GLU A 1 81 ? -2.591 13.681 3.981 1.00 91.94 81 GLU A CA 1
ATOM 621 C C . GLU A 1 81 ? -3.789 13.049 3.264 1.00 91.94 81 GLU A C 1
ATOM 623 O O . GLU A 1 81 ? -4.488 12.203 3.827 1.00 91.94 81 GLU A O 1
ATOM 628 N N . GLN A 1 82 ? -4.031 13.460 2.020 1.00 90.38 82 GLN A N 1
ATOM 629 C CA . GLN A 1 82 ? -5.165 12.973 1.252 1.00 90.38 82 GLN A CA 1
ATOM 630 C C . GLN A 1 82 ? -4.942 11.530 0.800 1.00 90.38 82 GLN A C 1
ATOM 632 O O . GLN A 1 82 ? -5.853 10.713 0.934 1.00 90.38 82 GLN A O 1
ATOM 637 N N . GLU A 1 83 ? -3.727 11.197 0.360 1.00 94.12 83 GLU A N 1
ATOM 638 C CA . GLU A 1 83 ? -3.377 9.824 -0.002 1.00 94.12 83 GLU A CA 1
ATOM 639 C C . GLU A 1 83 ? -3.545 8.884 1.199 1.00 94.12 83 GLU A C 1
ATOM 641 O O . GLU A 1 83 ? -4.225 7.865 1.100 1.00 94.12 83 GLU A O 1
ATOM 646 N N . THR A 1 84 ? -3.070 9.281 2.385 1.00 93.25 84 THR A N 1
ATOM 647 C CA . THR A 1 84 ? -3.258 8.517 3.629 1.00 93.25 84 THR A CA 1
ATOM 648 C C . THR A 1 84 ? -4.733 8.211 3.894 1.00 93.25 84 THR A C 1
ATOM 650 O O . THR A 1 84 ? -5.067 7.091 4.287 1.00 93.25 84 THR A O 1
ATOM 653 N N . LYS A 1 85 ? -5.635 9.182 3.691 1.00 90.38 85 LYS A N 1
ATOM 654 C CA . LYS A 1 85 ? -7.080 8.983 3.899 1.00 90.38 85 LYS A CA 1
ATOM 655 C C . LYS A 1 85 ? -7.664 7.989 2.899 1.00 90.38 85 LYS A C 1
ATOM 657 O O . LYS A 1 85 ? -8.414 7.105 3.310 1.00 90.38 85 LYS A O 1
ATOM 662 N N . VAL A 1 86 ? -7.309 8.115 1.620 1.00 90.56 86 VAL A N 1
ATOM 663 C CA . VAL A 1 86 ? -7.771 7.211 0.555 1.00 90.56 86 VAL A CA 1
ATOM 664 C C . VAL A 1 86 ? -7.290 5.785 0.817 1.00 90.56 86 VAL A C 1
ATOM 666 O O . VAL A 1 86 ? -8.101 4.862 0.848 1.00 90.56 86 VAL A O 1
ATOM 669 N N . LEU A 1 87 ? -5.995 5.600 1.078 1.00 92.56 87 LEU A N 1
ATOM 670 C CA . LEU A 1 87 ? -5.418 4.291 1.380 1.00 92.56 87 LEU A CA 1
ATOM 671 C C . LEU A 1 87 ? -6.064 3.667 2.628 1.00 92.56 87 LEU A C 1
ATOM 673 O O . LEU A 1 87 ? -6.439 2.499 2.604 1.00 92.56 87 LEU A O 1
ATOM 677 N N . THR A 1 88 ? -6.267 4.454 3.694 1.00 91.75 88 THR A N 1
ATOM 678 C CA . THR A 1 88 ? -6.932 3.985 4.926 1.00 91.75 88 THR A CA 1
ATOM 679 C C . THR A 1 88 ? -8.356 3.499 4.646 1.00 91.75 88 THR A C 1
ATOM 681 O O . THR A 1 88 ? -8.753 2.447 5.144 1.00 91.75 88 THR A O 1
ATOM 684 N N . ALA A 1 89 ? -9.118 4.238 3.837 1.00 88.56 89 ALA A N 1
ATOM 685 C CA . ALA A 1 89 ? -10.478 3.870 3.455 1.00 88.56 89 ALA A CA 1
ATOM 686 C C . ALA A 1 89 ? -10.525 2.549 2.670 1.00 88.56 89 ALA A C 1
ATOM 688 O O . ALA A 1 89 ? -11.344 1.683 2.971 1.00 88.56 89 ALA A O 1
ATOM 689 N N . LEU A 1 90 ? -9.616 2.377 1.705 1.00 89.62 90 LEU A N 1
ATOM 690 C CA . LEU A 1 90 ? -9.512 1.156 0.903 1.00 89.62 90 LEU A CA 1
ATOM 691 C C . LEU A 1 90 ? -9.151 -0.065 1.760 1.00 89.62 90 LEU A C 1
ATOM 693 O O . LEU A 1 90 ? -9.787 -1.111 1.637 1.00 89.62 90 LEU A O 1
ATOM 697 N N . THR A 1 91 ? -8.170 0.060 2.660 1.00 89.25 91 THR A N 1
ATOM 698 C CA . THR A 1 91 ? -7.802 -1.042 3.564 1.00 89.25 91 THR A CA 1
ATOM 699 C C . THR A 1 91 ? -8.930 -1.367 4.547 1.00 89.25 91 THR A C 1
ATOM 701 O O . THR A 1 91 ? -9.165 -2.534 4.847 1.00 89.25 91 THR A O 1
ATOM 704 N N . TYR A 1 92 ? -9.681 -0.370 5.018 1.00 88.19 92 TYR A N 1
ATOM 705 C CA . TYR A 1 92 ? -10.823 -0.604 5.904 1.00 88.19 92 TYR A CA 1
ATOM 706 C C . TYR A 1 92 ? -11.986 -1.330 5.224 1.00 88.19 92 TYR A C 1
ATOM 708 O O . TYR A 1 92 ? -12.585 -2.224 5.826 1.00 88.19 92 TYR A O 1
ATOM 716 N N . ASP A 1 93 ? -12.295 -0.994 3.971 1.00 85.81 93 ASP A N 1
ATOM 717 C CA . ASP A 1 93 ? -13.278 -1.750 3.189 1.00 85.81 93 ASP A CA 1
ATOM 718 C C . ASP A 1 93 ? -12.813 -3.205 3.000 1.00 85.81 93 ASP A C 1
ATOM 720 O O . ASP A 1 93 ? -13.560 -4.157 3.252 1.00 85.81 93 ASP A O 1
ATOM 724 N N . LEU A 1 94 ? -11.528 -3.394 2.678 1.00 86.62 94 LEU A N 1
ATOM 725 C CA . LEU A 1 94 ? -10.934 -4.712 2.478 1.00 86.62 94 LEU A CA 1
ATOM 726 C C . LEU A 1 94 ? -11.092 -5.643 3.694 1.00 86.62 94 LEU A C 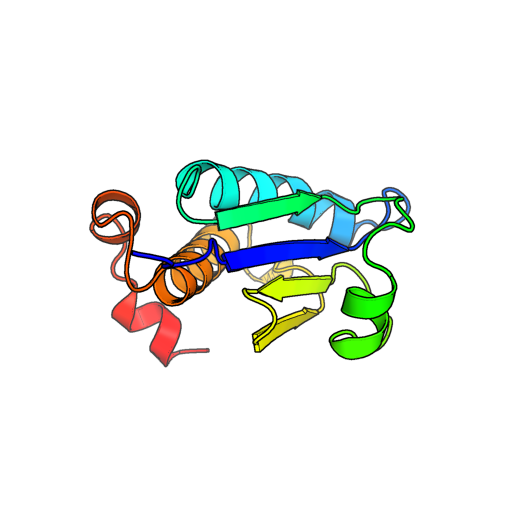1
ATOM 728 O O . LEU A 1 94 ? -11.375 -6.839 3.538 1.00 86.62 94 LEU A O 1
ATOM 732 N N . THR A 1 95 ? -10.909 -5.118 4.903 1.00 87.19 95 THR A N 1
ATOM 733 C CA . THR A 1 95 ? -11.007 -5.879 6.160 1.00 87.19 95 THR A CA 1
ATOM 734 C C . THR A 1 95 ? -12.453 -6.119 6.609 1.00 87.19 95 THR A C 1
ATOM 736 O O . THR A 1 95 ? -12.685 -6.719 7.666 1.00 87.19 95 THR A O 1
ATOM 739 N N . GLY A 1 96 ? -13.440 -5.692 5.813 1.00 85.31 96 GLY A N 1
ATOM 740 C CA . GLY A 1 96 ? -14.852 -5.769 6.167 1.00 85.31 96 GLY A CA 1
ATOM 741 C C . GLY A 1 96 ? -15.198 -4.805 7.296 1.00 85.31 96 GLY A C 1
ATOM 742 O O . GLY A 1 96 ? -15.877 -5.201 8.247 1.00 85.31 96 GLY A O 1
ATOM 743 N N . ASN A 1 97 ? -14.721 -3.562 7.183 1.00 82.62 97 ASN A N 1
ATOM 744 C CA . ASN A 1 97 ? -14.940 -2.463 8.117 1.00 82.62 97 ASN A CA 1
ATOM 745 C C . ASN A 1 97 ? -14.281 -2.682 9.488 1.00 82.62 97 ASN A C 1
ATOM 747 O O . ASN A 1 97 ? -14.919 -2.530 10.535 1.00 82.62 97 ASN A O 1
ATOM 751 N N . LYS A 1 98 ? -12.995 -3.069 9.498 1.00 81.25 98 LYS A N 1
ATOM 752 C CA . LYS A 1 98 ? -12.214 -3.270 10.732 1.00 81.25 98 LYS A CA 1
ATOM 753 C C . LYS A 1 98 ? -10.780 -2.716 10.652 1.00 81.25 98 LYS A C 1
ATOM 755 O O . LYS A 1 98 ? -10.181 -2.749 9.586 1.00 81.25 98 LYS A O 1
ATOM 760 N N . PRO A 1 99 ? -10.184 -2.293 11.773 1.00 81.06 99 PRO A N 1
ATOM 761 C CA . PRO A 1 99 ? -10.826 -2.093 13.066 1.00 81.06 99 PRO A CA 1
ATOM 762 C C . PRO A 1 99 ? -11.657 -0.795 13.057 1.00 81.06 99 PRO A C 1
ATOM 764 O O . PRO A 1 99 ? -11.361 0.150 12.330 1.00 81.06 99 PRO A O 1
ATOM 767 N N . VAL A 1 100 ? -12.764 -0.778 13.806 1.00 76.06 100 VAL A N 1
ATOM 768 C CA . VAL A 1 100 ? -13.783 0.293 13.735 1.00 76.06 100 VAL A CA 1
ATOM 769 C C . VAL A 1 100 ? -13.205 1.661 14.129 1.00 76.06 100 VAL A C 1
ATOM 771 O O . VAL A 1 100 ? -13.562 2.688 13.555 1.00 76.06 100 VAL A O 1
ATOM 774 N N . ASP A 1 101 ? -12.267 1.689 15.066 1.00 77.25 101 ASP A N 1
ATOM 775 C CA . ASP A 1 101 ? -11.602 2.890 15.578 1.00 77.25 101 ASP A CA 1
ATOM 776 C C . ASP A 1 101 ? -10.737 3.623 14.538 1.00 77.25 101 ASP A C 1
ATOM 778 O O . ASP A 1 101 ? -10.666 4.851 14.582 1.00 77.25 101 ASP A O 1
ATOM 782 N N . VAL A 1 102 ? -10.156 2.916 13.560 1.00 74.44 102 VAL A N 1
ATOM 783 C CA . VAL A 1 102 ? -9.333 3.531 12.499 1.00 74.44 102 VAL A CA 1
ATOM 784 C C . VAL A 1 102 ? -10.161 4.436 11.582 1.00 74.44 102 VAL A C 1
ATOM 786 O O . VAL A 1 102 ? -9.683 5.493 11.169 1.00 74.44 102 VAL A O 1
ATOM 789 N N . CYS A 1 103 ? -11.414 4.068 11.300 1.00 64.00 103 CYS A N 1
ATOM 790 C CA . CYS A 1 103 ? -12.270 4.819 10.376 1.00 64.00 103 CYS A CA 1
ATOM 791 C C . CYS A 1 103 ? -13.337 5.676 11.048 1.00 64.00 103 CYS A C 1
ATOM 793 O O . CYS A 1 103 ? -13.818 6.614 10.428 1.00 64.00 103 CYS A O 1
ATOM 795 N N . THR A 1 104 ? -13.655 5.461 12.327 1.00 57.28 104 THR A N 1
ATOM 796 C CA . THR A 1 104 ? -14.567 6.369 13.053 1.00 57.28 104 THR A CA 1
ATOM 797 C C . THR A 1 104 ? -13.980 7.787 13.191 1.00 57.28 104 THR A C 1
ATOM 799 O O . THR A 1 104 ? -14.717 8.756 13.360 1.00 57.28 104 THR A O 1
ATOM 802 N N . ALA A 1 105 ? -12.655 7.935 13.070 1.00 52.22 105 ALA A N 1
ATOM 803 C CA . ALA A 1 105 ? -11.964 9.226 13.064 1.00 52.22 105 ALA A CA 1
ATOM 804 C C . ALA A 1 105 ? -12.025 9.977 11.715 1.00 52.22 105 ALA A C 1
ATOM 806 O O . ALA A 1 105 ? -11.681 11.158 11.656 1.00 52.22 105 ALA A O 1
ATOM 807 N N . LEU A 1 106 ? -12.452 9.325 10.630 1.00 53.56 106 LEU A N 1
ATOM 808 C CA . LEU A 1 106 ? -12.439 9.873 9.276 1.00 53.56 106 LEU A CA 1
ATOM 809 C C . LEU A 1 106 ? -13.854 9.779 8.680 1.00 53.56 106 LEU A C 1
ATOM 811 O O . LEU A 1 106 ? -14.454 8.711 8.658 1.00 53.56 106 LEU A O 1
ATOM 815 N N . LYS A 1 107 ? -14.413 10.876 8.153 1.00 54.38 107 LYS A N 1
ATOM 816 C CA . LYS A 1 107 ? -15.673 10.839 7.379 1.00 54.38 107 LYS A CA 1
ATOM 817 C C . LYS A 1 107 ? -15.436 10.180 6.008 1.00 54.38 107 LYS A C 1
ATOM 819 O O . LYS A 1 107 ? -15.389 10.848 4.983 1.00 54.38 107 LYS A O 1
ATOM 824 N N . ILE A 1 108 ? -15.202 8.872 6.004 1.00 53.78 108 ILE A N 1
ATOM 825 C CA . ILE A 1 108 ? -14.725 8.102 4.844 1.00 53.78 108 ILE A CA 1
ATOM 826 C C . ILE A 1 108 ? -15.798 7.886 3.777 1.00 53.78 108 ILE A C 1
ATOM 828 O O . ILE A 1 108 ? -15.463 7.804 2.596 1.00 53.78 108 ILE A O 1
ATOM 832 N N . GLU A 1 109 ? -17.078 7.871 4.152 1.00 50.75 109 GLU A N 1
ATOM 833 C CA . GLU A 1 109 ? -18.186 7.708 3.198 1.00 50.75 109 GLU A CA 1
ATOM 834 C C . GLU A 1 109 ? -18.188 8.795 2.105 1.00 50.75 109 GLU A C 1
ATOM 836 O O . GLU A 1 109 ? -18.553 8.522 0.965 1.00 50.75 109 GLU A O 1
ATOM 841 N N . GLU A 1 110 ? -17.720 10.010 2.404 1.00 54.62 110 GLU A N 1
ATOM 842 C CA . GLU A 1 110 ? -17.598 11.089 1.412 1.00 54.62 110 GLU A CA 1
ATOM 843 C C . GLU A 1 110 ? -16.375 10.923 0.494 1.00 54.62 110 GLU A C 1
ATOM 845 O O . GLU A 1 110 ? -16.365 11.454 -0.612 1.00 54.62 110 GLU A O 1
ATOM 850 N N . LEU A 1 111 ? -15.344 10.186 0.916 1.00 54.78 111 LEU A N 1
ATOM 851 C CA . LEU A 1 111 ? -14.112 10.002 0.144 1.00 54.78 111 LEU A CA 1
ATOM 852 C C . LEU A 1 111 ? -14.223 8.858 -0.859 1.00 54.78 111 LEU A C 1
ATOM 854 O O . LEU A 1 111 ? -13.805 9.035 -1.995 1.00 54.78 111 LEU A O 1
ATOM 858 N N . ILE A 1 112 ? -14.822 7.728 -0.471 1.00 53.31 112 ILE A N 1
ATOM 859 C CA . ILE A 1 112 ? -14.991 6.556 -1.352 1.00 53.31 112 ILE A CA 1
ATOM 860 C C . ILE A 1 112 ? -15.942 6.868 -2.518 1.00 53.31 112 ILE A C 1
ATOM 862 O O . ILE A 1 112 ? -15.724 6.405 -3.630 1.00 53.31 112 ILE A O 1
ATOM 866 N N . ASN A 1 113 ? -16.970 7.688 -2.285 1.00 53.19 113 ASN A N 1
ATOM 867 C CA . ASN A 1 113 ? -17.966 8.036 -3.304 1.00 53.19 113 ASN A CA 1
ATOM 868 C C . ASN A 1 113 ? -17.490 9.091 -4.325 1.00 53.19 113 ASN A C 1
ATOM 870 O O . ASN A 1 113 ? -18.231 9.400 -5.255 1.00 53.19 113 ASN A O 1
ATOM 874 N N . ASN A 1 114 ? -16.291 9.658 -4.146 1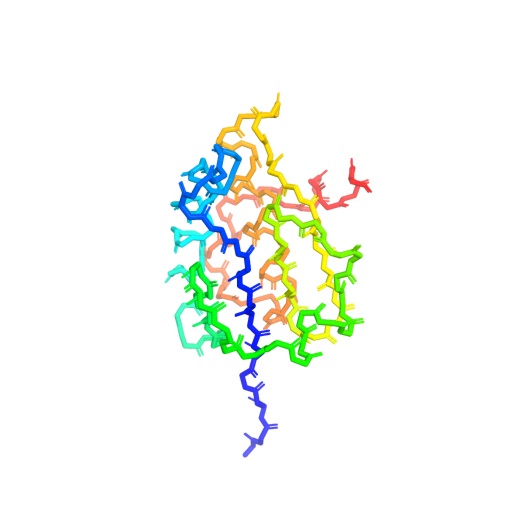.00 46.03 114 ASN A N 1
ATOM 875 C CA . ASN A 1 114 ? -15.715 10.698 -5.008 1.00 46.03 114 ASN A CA 1
ATOM 876 C C . ASN A 1 114 ? -14.446 10.237 -5.757 1.00 46.03 114 ASN A C 1
ATOM 878 O O . ASN A 1 114 ? -13.733 11.081 -6.306 1.00 46.03 114 ASN A O 1
ATOM 882 N N . ILE A 1 115 ? -14.158 8.929 -5.762 1.00 48.06 115 ILE A N 1
ATOM 883 C CA . ILE A 1 115 ? -13.081 8.303 -6.551 1.00 48.06 115 ILE A CA 1
ATOM 884 C C . ILE A 1 115 ? -13.660 7.717 -7.837 1.00 48.06 115 ILE A C 1
ATOM 886 O O . ILE A 1 115 ? -14.735 7.080 -7.757 1.00 48.06 115 ILE A O 1
#

Radius of gyration: 13.67 Å; chains: 1; bounding box: 34×35×32 Å

pLDDT: mean 85.03, std 15.02, range [37.91, 97.5]

Secondary structure (DSSP, 8-state):
---PPEEEEEEE-TT-HHHHHHHHHHHHHHHTTBTTEEEEEEET--TTHHHHHHH--S-SSEEEETTTEEEES--TTT-HHHHHHHHHHHHHHHTTS-SHHHHHTS-THHHHTT-

Foldseek 3Di:
DPPDAQEKEWAEEPVDPQQVVAVVLLVVLVVVCPVLHHYHYQYVHCPPVVLCVVAHPPAPRKMQTSSPHIDHTHPPVVHSVLRSLVSNLSNCVSSVNPDVVSPVVDPNVVVVVVD